Protein AF-A0A3S1CIA6-F1 (afdb_monomer_lite)

Secondary structure (DSSP, 8-state):
------S-EEEEEE-TTT--EEEEEEE-HHHHHHHHHHHHHHHTSTT-B--GGGEEE-TTS-EEEEEB-SS-HHHHHHHHHHHHHT-

Organism: NCBI:txid232991

Structure (mmCIF, N/CA/C/O backbone):
data_AF-A0A3S1CIA6-F1
#
_entry.id   AF-A0A3S1CIA6-F1
#
loop_
_atom_site.group_PDB
_atom_site.id
_atom_site.type_symbol
_atom_site.label_atom_id
_atom_site.label_alt_id
_atom_site.label_comp_id
_atom_site.label_asym_id
_atom_site.label_entity_id
_atom_site.label_seq_id
_atom_site.pdbx_PDB_ins_code
_atom_site.Cartn_x
_atom_site.Cartn_y
_atom_site.Cartn_z
_atom_site.occupancy
_atom_site.B_iso_or_equiv
_atom_site.auth_seq_id
_atom_site.auth_comp_id
_atom_site.auth_asym_id
_atom_site.auth_atom_id
_atom_site.pdbx_PDB_model_num
ATOM 1 N N . MET A 1 1 ? 3.079 20.083 -17.962 1.00 42.56 1 MET A N 1
ATOM 2 C CA . MET A 1 1 ? 4.266 19.301 -17.561 1.00 42.56 1 MET A CA 1
ATOM 3 C C . MET A 1 1 ? 3.827 18.378 -16.436 1.00 42.56 1 MET A C 1
ATOM 5 O O . MET A 1 1 ? 3.423 18.887 -15.399 1.00 42.56 1 MET A O 1
ATOM 9 N N . ALA A 1 2 ? 3.739 17.068 -16.670 1.00 54.12 2 ALA A N 1
ATOM 10 C CA . ALA A 1 2 ? 3.327 16.137 -15.621 1.00 54.12 2 ALA A CA 1
ATOM 11 C C . ALA A 1 2 ? 4.477 15.991 -14.616 1.00 54.12 2 ALA A C 1
ATOM 13 O O . ALA A 1 2 ? 5.611 15.740 -15.018 1.00 54.12 2 ALA A O 1
ATOM 14 N N . ILE A 1 3 ? 4.199 16.186 -13.327 1.00 57.28 3 ILE A N 1
ATOM 15 C CA . ILE A 1 3 ? 5.156 15.857 -12.271 1.00 57.28 3 ILE A CA 1
ATOM 16 C C . ILE A 1 3 ? 5.266 14.336 -12.267 1.00 57.28 3 ILE A C 1
ATOM 18 O O . ILE A 1 3 ? 4.321 13.639 -11.901 1.00 57.28 3 ILE A O 1
ATOM 22 N N . VAL A 1 4 ? 6.400 13.824 -12.729 1.00 60.97 4 VAL A N 1
ATOM 23 C CA . VAL A 1 4 ? 6.696 12.398 -12.680 1.00 60.97 4 VAL A CA 1
ATOM 24 C C . VAL A 1 4 ? 7.019 12.061 -11.229 1.00 60.97 4 VAL A C 1
ATOM 26 O O . VAL A 1 4 ? 8.064 12.435 -10.702 1.00 60.97 4 VAL A O 1
ATOM 29 N N . LEU A 1 5 ? 6.079 11.409 -10.549 1.00 69.75 5 LEU A N 1
ATOM 30 C CA . LEU A 1 5 ? 6.291 10.938 -9.188 1.00 69.75 5 LEU A CA 1
ATOM 31 C C . LEU A 1 5 ? 7.291 9.780 -9.236 1.00 69.75 5 LEU A C 1
ATOM 33 O O . LEU A 1 5 ? 6.991 8.735 -9.800 1.00 69.75 5 LEU A O 1
ATOM 37 N N . ALA A 1 6 ? 8.479 9.977 -8.670 1.00 80.69 6 ALA A N 1
ATOM 38 C CA . ALA A 1 6 ? 9.513 8.941 -8.606 1.00 80.69 6 ALA A CA 1
ATOM 39 C C . ALA A 1 6 ? 9.383 8.041 -7.365 1.00 80.69 6 ALA A C 1
ATOM 41 O O . ALA A 1 6 ? 9.926 6.945 -7.341 1.00 80.69 6 ALA A O 1
ATOM 42 N N . HIS A 1 7 ? 8.645 8.486 -6.346 1.00 89.50 7 HIS A N 1
ATOM 43 C CA . HIS A 1 7 ? 8.562 7.811 -5.052 1.00 89.50 7 HIS A CA 1
ATOM 44 C C . HIS A 1 7 ? 7.119 7.432 -4.699 1.00 89.50 7 HIS A C 1
ATOM 46 O O . HIS A 1 7 ? 6.186 8.140 -5.105 1.00 89.50 7 HIS A O 1
ATOM 52 N N . PRO A 1 8 ? 6.918 6.359 -3.912 1.00 94.38 8 PRO A N 1
ATOM 53 C CA . PRO A 1 8 ? 5.607 6.009 -3.395 1.00 94.38 8 PRO A CA 1
ATOM 54 C C . PRO A 1 8 ? 5.016 7.138 -2.547 1.00 94.38 8 PRO A C 1
ATOM 56 O O . PRO A 1 8 ? 5.711 7.791 -1.770 1.00 94.38 8 PRO A O 1
ATOM 59 N N . GLN A 1 9 ? 3.709 7.357 -2.670 1.00 95.88 9 GLN A N 1
ATOM 60 C CA . GLN A 1 9 ? 2.992 8.338 -1.857 1.00 95.88 9 GLN A CA 1
ATOM 61 C C . GLN A 1 9 ? 2.173 7.624 -0.790 1.00 95.88 9 GLN A C 1
ATOM 63 O O . GLN A 1 9 ? 1.098 7.089 -1.075 1.00 95.88 9 GLN A O 1
ATOM 68 N N . PHE A 1 10 ? 2.684 7.635 0.436 1.00 97.44 10 PHE A N 1
ATOM 69 C CA . PHE A 1 10 ? 2.040 7.034 1.594 1.00 97.44 10 PHE A CA 1
ATOM 70 C C . PHE A 1 10 ? 1.119 8.019 2.322 1.00 97.44 10 PHE A C 1
ATOM 72 O O . PHE A 1 10 ? 1.442 9.196 2.484 1.00 97.44 10 PHE A O 1
ATOM 79 N N . GLN 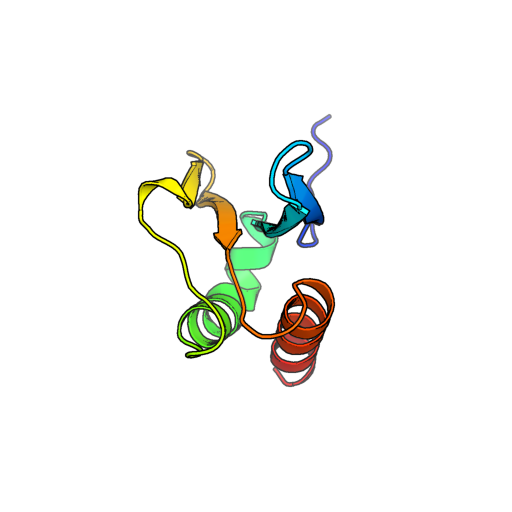A 1 11 ? -0.037 7.526 2.765 1.00 97.94 11 GLN A N 1
ATOM 80 C CA . GLN A 1 11 ? -0.976 8.241 3.622 1.00 97.94 11 GLN A CA 1
ATOM 81 C C . GLN A 1 11 ? -1.650 7.285 4.606 1.00 97.94 11 GLN A C 1
ATOM 83 O O . GLN A 1 11 ? -1.954 6.138 4.273 1.00 97.94 11 GLN A O 1
ATOM 88 N N . VAL A 1 12 ? -1.961 7.806 5.789 1.00 97.56 12 VAL A N 1
ATOM 89 C CA . VAL A 1 12 ? -2.788 7.139 6.797 1.00 97.56 12 VAL A CA 1
ATOM 90 C C . VAL A 1 12 ? -4.194 7.704 6.703 1.00 97.56 12 VAL A C 1
ATOM 92 O O . VAL A 1 12 ? -4.385 8.919 6.658 1.00 97.56 12 VAL A O 1
ATOM 95 N N . LEU A 1 13 ? -5.184 6.823 6.644 1.00 96.62 13 LEU A N 1
ATOM 96 C CA . LEU A 1 13 ? -6.589 7.186 6.582 1.00 96.62 13 LEU A CA 1
ATOM 97 C C . LEU A 1 13 ? -7.295 6.664 7.822 1.00 96.62 13 LEU A C 1
ATOM 99 O O . LEU A 1 13 ? -7.315 5.459 8.062 1.00 96.62 13 LEU A O 1
ATOM 103 N N . THR A 1 14 ? -7.928 7.569 8.556 1.00 95.31 14 THR A N 1
ATOM 104 C CA . THR A 1 14 ? -8.753 7.226 9.712 1.00 95.31 14 THR A CA 1
ATOM 105 C C . THR A 1 14 ? -10.212 7.433 9.348 1.00 95.31 14 THR A C 1
ATOM 107 O O . THR A 1 14 ? -10.618 8.523 8.943 1.00 95.31 14 THR A O 1
ATOM 110 N N . HIS A 1 15 ? -11.017 6.381 9.470 1.00 92.50 15 HIS A N 1
ATOM 111 C CA . HIS A 1 15 ? -12.451 6.490 9.262 1.00 92.50 15 HIS A CA 1
ATOM 112 C C . HIS A 1 15 ? -13.075 7.326 10.384 1.00 92.50 15 HIS A C 1
ATOM 114 O O . HIS A 1 15 ? -13.003 6.951 11.552 1.00 92.50 15 HIS A O 1
ATOM 120 N N . VAL A 1 16 ? -13.718 8.438 10.024 1.00 92.62 16 VAL A N 1
ATOM 121 C CA . VAL A 1 16 ? -14.185 9.459 10.980 1.00 92.62 16 VAL A CA 1
ATOM 122 C C . VAL A 1 16 ? -15.165 8.899 12.016 1.00 92.62 16 VAL A C 1
ATOM 124 O O . VAL A 1 16 ? -15.131 9.308 13.168 1.00 92.62 16 VAL A O 1
ATOM 127 N N . GLN A 1 17 ? -16.018 7.945 11.632 1.00 92.88 17 GLN A N 1
ATOM 128 C CA . GLN A 1 17 ? -17.057 7.420 12.529 1.00 92.88 17 GLN A CA 1
ATOM 129 C C . GLN A 1 17 ? -16.620 6.195 13.338 1.00 92.88 17 GLN A C 1
ATOM 131 O O . GLN A 1 17 ? -17.111 5.985 14.438 1.00 92.88 17 GLN A O 1
ATOM 136 N N . THR A 1 18 ? -15.737 5.355 12.792 1.00 93.69 18 THR A N 1
ATOM 137 C CA . THR A 1 18 ? -15.386 4.059 13.412 1.00 93.69 18 THR A CA 1
ATOM 138 C C . THR A 1 18 ? -13.978 4.046 13.990 1.00 93.69 18 THR A C 1
ATOM 140 O O . THR A 1 18 ? -13.586 3.058 14.602 1.00 93.69 18 THR A O 1
ATOM 143 N N . GLY A 1 19 ? -13.184 5.091 13.740 1.00 92.19 19 GLY A N 1
ATOM 144 C CA . GLY A 1 19 ? -11.767 5.136 14.091 1.00 92.19 19 GLY A CA 1
ATOM 145 C C . GLY A 1 19 ? -10.904 4.127 13.328 1.00 92.19 19 GLY A C 1
ATOM 146 O O . GLY A 1 19 ? -9.710 4.041 13.586 1.00 92.19 19 GLY A O 1
ATOM 147 N N . ALA A 1 20 ? -11.474 3.359 12.391 1.00 92.12 20 ALA A N 1
ATOM 148 C CA . ALA A 1 20 ? -10.738 2.340 11.657 1.00 92.12 20 ALA A CA 1
ATOM 149 C C . ALA A 1 20 ? -9.608 2.977 10.840 1.00 92.12 20 ALA A C 1
ATOM 151 O O . ALA A 1 20 ? -9.858 3.832 9.987 1.00 92.12 20 ALA A O 1
ATOM 152 N N . VAL A 1 21 ? -8.378 2.531 11.088 1.00 95.94 21 VAL A N 1
ATOM 153 C CA . VAL A 1 21 ? -7.175 3.027 10.419 1.00 95.94 21 VAL A CA 1
ATOM 154 C C . VAL A 1 21 ? -6.833 2.136 9.223 1.00 95.94 21 VAL A C 1
ATOM 156 O O . VAL A 1 21 ? -6.882 0.907 9.305 1.00 95.94 21 VAL A O 1
ATOM 159 N N . LYS A 1 22 ? -6.484 2.760 8.098 1.00 96.69 22 LYS A N 1
ATOM 160 C CA . LYS A 1 22 ? -5.980 2.103 6.889 1.00 96.69 22 LYS A CA 1
ATOM 161 C C . LYS A 1 22 ? -4.752 2.832 6.362 1.00 96.69 22 LYS A C 1
ATOM 163 O O . LYS A 1 22 ? -4.671 4.056 6.433 1.00 96.69 22 LYS A O 1
ATOM 168 N N . GLY A 1 23 ? -3.836 2.084 5.766 1.00 97.94 23 GLY A N 1
ATOM 169 C CA . GLY A 1 23 ? -2.783 2.647 4.934 1.00 97.94 23 GLY A CA 1
ATOM 170 C C . GLY A 1 23 ? -3.261 2.836 3.503 1.00 97.94 23 GLY A C 1
ATOM 171 O O . GLY A 1 23 ? -4.074 2.058 3.001 1.00 97.94 23 GLY A O 1
ATOM 172 N N . ARG A 1 24 ? -2.742 3.861 2.834 1.00 98.19 24 ARG A N 1
ATOM 173 C CA . ARG A 1 24 ? -2.873 4.057 1.394 1.00 98.19 24 ARG A CA 1
ATOM 174 C C . ARG A 1 24 ? -1.501 4.334 0.813 1.00 98.19 24 ARG A C 1
ATOM 176 O O . ARG A 1 24 ? -0.833 5.257 1.270 1.00 98.19 24 ARG A O 1
ATOM 183 N N . ILE A 1 25 ? -1.111 3.590 -0.214 1.00 98.25 25 ILE A N 1
ATOM 184 C CA . ILE A 1 25 ? 0.111 3.876 -0.969 1.00 98.25 25 ILE A CA 1
ATOM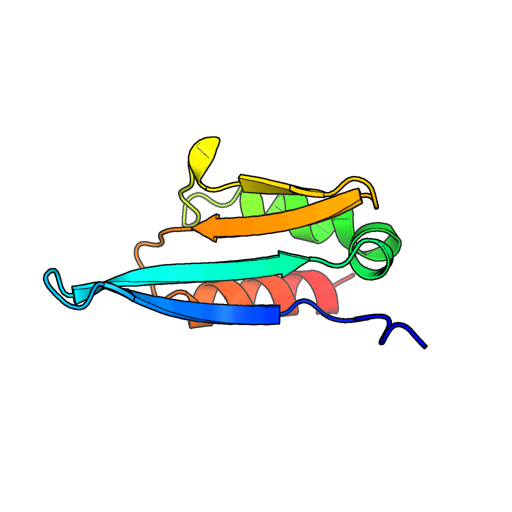 185 C C . ILE A 1 25 ? -0.240 3.960 -2.445 1.00 98.25 25 ILE A C 1
ATOM 187 O O . ILE A 1 25 ? -0.923 3.087 -2.978 1.00 98.25 25 ILE A O 1
ATOM 191 N N . TYR A 1 26 ? 0.200 5.030 -3.097 1.00 97.94 26 TYR A N 1
ATOM 192 C CA . TYR A 1 26 ? 0.278 5.091 -4.553 1.00 97.94 26 TYR A CA 1
ATOM 193 C C . TYR A 1 26 ? 1.703 4.758 -4.989 1.00 97.94 26 TYR A C 1
ATOM 195 O O . TYR A 1 26 ? 2.644 5.386 -4.507 1.00 97.94 26 TYR A O 1
ATOM 203 N N . PHE A 1 27 ? 1.839 3.789 -5.888 1.00 97.12 27 PHE A N 1
ATOM 204 C CA . PHE A 1 27 ? 3.093 3.329 -6.467 1.00 97.12 27 PHE A CA 1
ATOM 205 C C . PHE A 1 27 ? 3.188 3.786 -7.926 1.00 97.12 27 PHE A C 1
ATOM 207 O O . PHE A 1 27 ? 2.458 3.258 -8.768 1.00 97.12 27 PHE A O 1
ATOM 214 N N . PRO A 1 28 ? 4.067 4.752 -8.242 1.00 96.50 28 PRO A N 1
ATOM 215 C CA . PRO A 1 28 ? 4.277 5.196 -9.615 1.00 96.50 28 PRO A CA 1
ATOM 216 C C . PRO A 1 28 ? 4.857 4.095 -10.509 1.00 96.50 28 PRO A C 1
ATOM 218 O O . PRO A 1 28 ? 5.650 3.275 -10.053 1.00 96.50 28 PRO A O 1
ATOM 221 N N . ALA A 1 29 ? 4.538 4.131 -11.803 1.00 94.94 29 ALA A N 1
ATOM 222 C CA . ALA A 1 29 ? 5.020 3.143 -12.770 1.00 94.94 29 ALA A CA 1
ATOM 223 C C . ALA A 1 29 ? 6.557 3.068 -12.841 1.00 94.94 29 ALA A C 1
ATOM 225 O O . ALA A 1 29 ? 7.120 1.978 -12.846 1.00 94.94 29 ALA A O 1
ATOM 226 N N . LEU A 1 30 ? 7.245 4.218 -12.825 1.00 93.50 30 LEU A N 1
ATOM 227 C CA . LEU A 1 30 ? 8.714 4.256 -12.840 1.00 93.50 30 LEU A CA 1
ATOM 228 C C . LEU A 1 30 ? 9.328 3.616 -11.596 1.00 93.50 30 LEU A C 1
ATOM 230 O O . LEU A 1 30 ? 10.290 2.869 -11.708 1.00 93.50 30 LEU A O 1
ATOM 234 N N . PHE A 1 31 ? 8.737 3.859 -10.427 1.00 94.12 31 PHE A N 1
ATOM 235 C CA . PHE A 1 31 ? 9.173 3.220 -9.190 1.00 94.12 31 PHE A CA 1
ATOM 236 C C . PHE A 1 31 ? 8.998 1.695 -9.265 1.00 94.12 31 PHE A C 1
ATOM 238 O O . PHE A 1 31 ? 9.866 0.930 -8.854 1.00 94.12 31 PHE A O 1
ATOM 245 N N . LEU A 1 32 ? 7.875 1.236 -9.824 1.00 95.38 32 LEU A N 1
ATOM 246 C CA . LEU A 1 32 ? 7.587 -0.190 -9.978 1.00 95.38 32 LEU A CA 1
ATOM 247 C C . LEU A 1 32 ? 8.501 -0.880 -10.995 1.00 95.38 32 LEU A C 1
ATOM 249 O O . LEU A 1 32 ? 8.791 -2.063 -10.822 1.00 95.38 32 LEU A O 1
ATOM 253 N N . ALA A 1 33 ? 8.977 -0.164 -12.017 1.00 93.69 33 ALA A N 1
ATOM 254 C CA . ALA A 1 33 ? 9.925 -0.710 -12.985 1.00 93.69 33 ALA A CA 1
ATOM 255 C C . ALA A 1 33 ? 11.226 -1.187 -12.315 1.00 93.69 33 ALA A C 1
ATOM 257 O O . ALA A 1 33 ? 11.803 -2.179 -12.750 1.00 93.69 33 ALA A O 1
ATOM 258 N N . GLU A 1 34 ? 11.644 -0.524 -11.236 1.00 94.19 34 GLU A N 1
ATOM 259 C CA . GLU A 1 34 ? 12.853 -0.865 -10.481 1.00 94.19 34 GLU A CA 1
ATOM 260 C C . GLU A 1 34 ? 12.556 -1.775 -9.276 1.00 94.19 34 GLU A C 1
ATOM 262 O O . GLU A 1 34 ? 13.255 -2.759 -9.046 1.00 94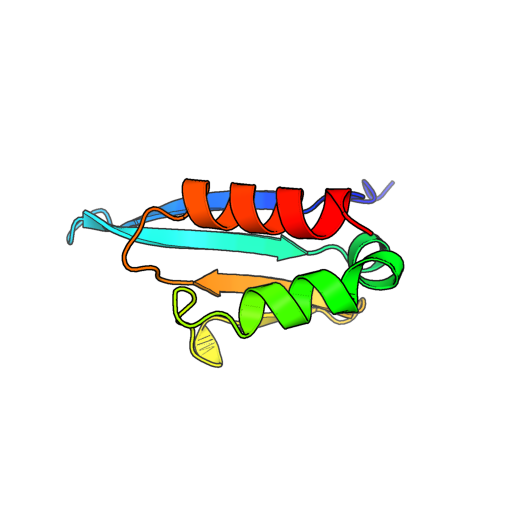.19 34 GLU A O 1
ATOM 267 N N . PHE A 1 35 ? 11.471 -1.514 -8.537 1.00 95.62 35 PHE A N 1
ATOM 268 C CA . PHE A 1 35 ? 11.234 -2.127 -7.222 1.00 95.62 35 PHE A CA 1
ATOM 269 C C . PHE A 1 35 ? 10.015 -3.057 -7.146 1.00 95.62 35 PHE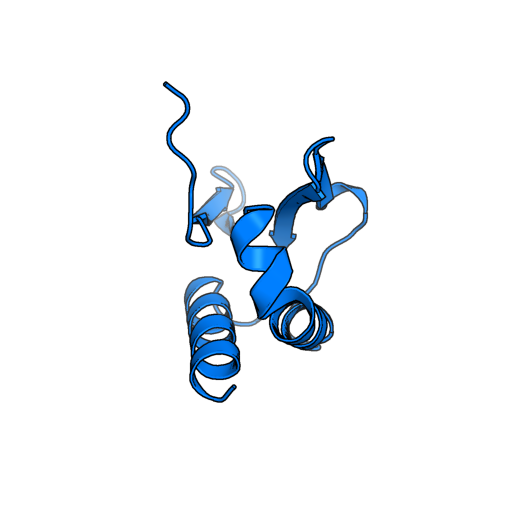 A C 1
ATOM 271 O O . PHE A 1 35 ? 9.582 -3.417 -6.047 1.00 95.62 35 PHE A O 1
ATOM 278 N N . SER A 1 36 ? 9.440 -3.487 -8.276 1.00 95.12 36 SER A N 1
ATOM 279 C CA . SER A 1 36 ? 8.264 -4.383 -8.286 1.00 95.12 36 SER A CA 1
ATOM 280 C C . SER A 1 36 ? 8.448 -5.636 -7.421 1.00 95.12 36 SER A C 1
ATOM 282 O O . SER A 1 36 ? 7.534 -6.000 -6.681 1.00 95.12 36 SER A O 1
ATOM 284 N N . GLY A 1 37 ? 9.633 -6.255 -7.431 1.00 96.69 37 GLY A N 1
ATOM 285 C CA . GLY A 1 37 ? 9.945 -7.414 -6.588 1.00 96.69 37 GLY A CA 1
ATOM 286 C C . GLY A 1 37 ? 9.845 -7.124 -5.083 1.00 96.69 37 GLY A C 1
ATOM 287 O O . GLY A 1 37 ? 9.224 -7.897 -4.349 1.00 96.69 37 GLY A O 1
ATOM 288 N N . ALA A 1 38 ? 10.383 -5.987 -4.622 1.00 96.56 38 ALA A N 1
ATOM 289 C CA . ALA A 1 38 ? 10.244 -5.536 -3.232 1.00 96.56 38 ALA A CA 1
ATOM 290 C C . ALA A 1 38 ? 8.782 -5.294 -2.857 1.00 96.56 38 ALA A C 1
ATOM 292 O O . ALA A 1 38 ? 8.334 -5.728 -1.795 1.00 96.56 38 ALA A O 1
ATOM 293 N N . VAL A 1 39 ? 8.037 -4.622 -3.737 1.00 97.12 39 VAL A N 1
ATOM 294 C CA . VAL A 1 39 ? 6.625 -4.305 -3.507 1.00 97.12 39 VAL A CA 1
ATOM 295 C C . VAL A 1 39 ? 5.796 -5.584 -3.412 1.00 97.12 39 VAL A C 1
ATOM 297 O O . VAL A 1 39 ? 5.015 -5.722 -2.475 1.00 97.12 39 VAL A O 1
ATOM 300 N N . ILE A 1 40 ? 6.006 -6.557 -4.303 1.00 96.69 40 ILE A N 1
ATOM 301 C CA . ILE A 1 40 ? 5.326 -7.861 -4.247 1.00 96.69 40 ILE A CA 1
ATOM 302 C C . ILE A 1 40 ? 5.666 -8.594 -2.946 1.00 96.69 40 ILE A C 1
ATOM 304 O O . ILE A 1 40 ? 4.760 -9.062 -2.257 1.00 96.69 40 ILE A O 1
ATOM 308 N N . LYS A 1 41 ? 6.949 -8.647 -2.565 1.00 97.12 41 LYS A N 1
ATOM 309 C CA . LYS A 1 41 ? 7.381 -9.273 -1.306 1.00 97.12 41 LYS A CA 1
ATOM 310 C C . LYS A 1 41 ? 6.723 -8.615 -0.094 1.00 97.12 41 LYS A C 1
ATOM 312 O O . LYS A 1 41 ? 6.307 -9.312 0.827 1.00 97.12 41 LYS A O 1
ATOM 317 N N . TRP A 1 42 ? 6.610 -7.289 -0.094 1.00 97.44 42 TRP A N 1
ATOM 318 C CA . TRP A 1 42 ? 5.923 -6.548 0.958 1.00 97.44 42 TRP A CA 1
ATOM 319 C C . TRP A 1 42 ? 4.417 -6.852 0.989 1.00 97.44 42 TRP A C 1
ATOM 321 O O . TRP A 1 42 ? 3.887 -7.130 2.061 1.00 97.44 42 TRP A O 1
ATOM 331 N N . LEU A 1 43 ? 3.747 -6.893 -0.169 1.00 96.69 43 LEU A N 1
ATOM 332 C CA . LEU A 1 43 ? 2.318 -7.221 -0.287 1.00 96.69 43 LEU A CA 1
ATOM 333 C C . LEU A 1 43 ? 1.973 -8.648 0.165 1.00 96.69 43 LEU A C 1
ATOM 335 O O . LEU A 1 43 ? 0.847 -8.894 0.582 1.00 96.69 43 LEU A O 1
ATOM 339 N N . GLN A 1 44 ? 2.921 -9.583 0.082 1.00 96.12 44 GLN A N 1
ATOM 340 C CA . GLN A 1 44 ? 2.745 -10.977 0.507 1.00 96.12 44 GLN A CA 1
ATOM 341 C C . GLN A 1 44 ? 2.911 -11.194 2.019 1.00 96.12 44 GLN A C 1
ATOM 343 O O . GLN A 1 44 ? 2.689 -12.303 2.510 1.00 96.12 44 GLN A O 1
ATOM 348 N N . ARG A 1 45 ? 3.321 -10.169 2.774 1.00 95.50 45 ARG A N 1
ATOM 349 C CA . ARG A 1 45 ? 3.480 -10.277 4.226 1.00 95.50 45 ARG A CA 1
ATOM 350 C C . ARG A 1 45 ? 2.127 -10.451 4.911 1.00 95.50 45 ARG A C 1
ATOM 352 O O . ARG A 1 45 ? 1.163 -9.774 4.576 1.00 95.50 45 ARG A O 1
ATOM 359 N N . GLN A 1 46 ? 2.078 -11.309 5.931 1.00 95.06 46 GLN A N 1
ATOM 360 C CA . GLN A 1 46 ? 0.845 -11.620 6.670 1.00 95.06 46 GLN A CA 1
ATOM 361 C C . GLN A 1 46 ? 0.274 -10.413 7.429 1.00 95.06 46 GLN A C 1
ATOM 363 O O . GLN A 1 46 ? -0.909 -10.400 7.772 1.00 95.06 46 GLN A O 1
ATOM 368 N N . GLU A 1 47 ? 1.100 -9.397 7.693 1.00 95.69 47 GLU A N 1
ATOM 369 C CA . GLU A 1 47 ? 0.658 -8.150 8.315 1.00 95.69 47 GLU A CA 1
ATOM 370 C C . GLU A 1 47 ? -0.145 -7.256 7.360 1.00 95.69 47 GLU A C 1
ATOM 372 O O . GLU A 1 47 ? -0.852 -6.366 7.827 1.00 95.69 47 GLU A O 1
ATOM 377 N N . ILE A 1 48 ? -0.067 -7.484 6.045 1.00 97.00 48 ILE A N 1
ATOM 378 C CA . ILE A 1 48 ? -0.7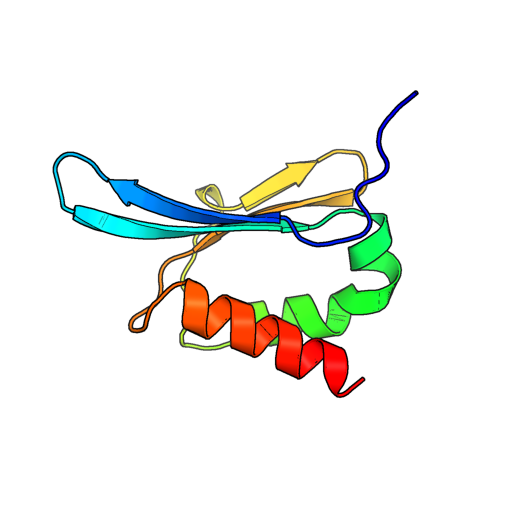50 -6.684 5.028 1.00 97.00 48 ILE A CA 1
ATOM 379 C C . ILE A 1 48 ? -2.017 -7.412 4.583 1.00 97.00 48 ILE A C 1
ATOM 381 O O . ILE A 1 48 ? -1.975 -8.493 4.005 1.00 97.00 48 ILE A O 1
ATOM 385 N N . SER A 1 49 ? -3.173 -6.803 4.841 1.00 97.25 49 SER A N 1
ATOM 386 C CA . SER A 1 49 ? -4.474 -7.333 4.433 1.00 97.25 49 SER A CA 1
ATOM 387 C C . SER A 1 49 ? -5.198 -6.340 3.530 1.00 97.25 49 SER A C 1
ATOM 389 O O . SER A 1 49 ? -5.402 -5.181 3.900 1.00 97.25 49 SER A O 1
ATOM 391 N N . PHE A 1 50 ? -5.597 -6.797 2.347 1.00 97.00 50 PHE A N 1
ATOM 392 C CA . PHE A 1 50 ? -6.351 -6.033 1.357 1.00 97.00 50 PHE A CA 1
ATOM 393 C C . PHE A 1 50 ? -7.184 -6.984 0.490 1.00 97.00 50 PHE A C 1
ATOM 395 O O . PHE A 1 50 ? -6.892 -8.177 0.405 1.00 97.00 50 PHE A O 1
ATOM 402 N N . GLU A 1 51 ? -8.222 -6.454 -0.147 1.00 96.75 51 GLU A N 1
ATOM 403 C CA . GLU A 1 51 ? -9.038 -7.166 -1.133 1.00 96.75 51 GLU A CA 1
ATOM 404 C C . GLU A 1 51 ? -8.882 -6.527 -2.523 1.00 96.75 51 GLU A C 1
ATOM 406 O O . GLU A 1 51 ? -8.306 -5.450 -2.670 1.00 96.75 51 GLU A O 1
ATOM 411 N N . GLU A 1 52 ? -9.449 -7.145 -3.560 1.00 95.38 52 GLU A N 1
ATOM 412 C CA . GLU A 1 52 ? -9.411 -6.607 -4.929 1.00 95.38 52 GLU A CA 1
ATOM 413 C C . GLU A 1 52 ? -9.957 -5.170 -5.015 1.00 95.38 52 GLU A C 1
ATOM 415 O O . GLU A 1 52 ? -9.362 -4.311 -5.660 1.00 95.38 52 GLU A O 1
ATOM 420 N N . LYS A 1 53 ? -11.030 -4.861 -4.274 1.00 96.31 53 LYS A N 1
ATOM 421 C CA . LYS A 1 53 ? -11.621 -3.509 -4.209 1.00 96.31 53 LYS A CA 1
ATOM 422 C C . LYS A 1 53 ? -10.684 -2.448 -3.625 1.00 96.31 53 LYS A C 1
ATOM 424 O O . LYS A 1 53 ? -10.907 -1.252 -3.814 1.00 96.31 53 LYS A O 1
ATOM 429 N N . ASP A 1 54 ? -9.686 -2.876 -2.856 1.00 97.25 54 ASP A N 1
ATOM 430 C CA . ASP A 1 54 ? -8.701 -1.994 -2.248 1.00 97.25 54 ASP A CA 1
ATOM 431 C C . ASP A 1 54 ? -7.543 -1.685 -3.219 1.00 97.25 54 ASP A C 1
ATOM 433 O O . ASP A 1 54 ? -6.695 -0.842 -2.916 1.00 97.25 54 ASP A O 1
ATOM 437 N N . LEU A 1 55 ? -7.519 -2.309 -4.402 1.00 97.38 55 LEU A N 1
ATOM 438 C CA . LEU A 1 55 ? -6.581 -2.017 -5.478 1.00 97.38 55 LEU A CA 1
ATOM 439 C C . LEU A 1 55 ? -7.226 -1.141 -6.554 1.00 97.38 55 LEU A C 1
ATOM 441 O O . LEU A 1 55 ? -8.330 -1.381 -7.034 1.00 97.38 55 LEU A O 1
ATOM 445 N N . LYS A 1 56 ? -6.488 -0.117 -6.981 1.00 97.69 56 LYS A N 1
ATOM 446 C CA . LYS A 1 56 ? -6.801 0.679 -8.167 1.00 97.69 56 LYS A CA 1
ATOM 447 C C . LYS A 1 56 ? -5.594 0.686 -9.090 1.00 97.69 56 LYS A C 1
ATOM 449 O O . LYS A 1 56 ? -4.603 1.346 -8.790 1.00 97.69 56 LYS A O 1
ATOM 454 N N . ILE A 1 57 ? -5.699 -0.038 -10.198 1.00 96.38 57 ILE A N 1
ATOM 455 C CA . ILE A 1 57 ? -4.679 -0.105 -11.248 1.00 96.38 57 ILE A CA 1
ATOM 456 C C . ILE A 1 57 ? -4.966 0.996 -12.272 1.00 96.38 57 ILE A C 1
ATOM 458 O O . ILE A 1 57 ? -6.124 1.240 -12.619 1.00 96.38 57 ILE A O 1
ATOM 462 N N . TYR A 1 58 ? -3.923 1.678 -12.728 1.00 95.94 58 TYR A N 1
ATOM 463 C CA . TYR A 1 58 ? -4.010 2.729 -13.735 1.00 95.94 58 TYR A CA 1
ATOM 464 C C . TYR A 1 58 ? -3.399 2.248 -15.058 1.00 95.94 58 TYR A C 1
ATOM 466 O O . TYR A 1 58 ? -2.589 1.323 -15.094 1.00 95.94 58 TYR A O 1
ATOM 474 N N . SER A 1 59 ? -3.795 2.876 -16.167 1.00 94.81 59 SER A N 1
ATOM 475 C CA . SER A 1 59 ? -3.374 2.481 -17.520 1.00 94.81 59 SER A CA 1
ATOM 476 C C . SER A 1 59 ? -1.879 2.665 -17.792 1.00 94.81 59 SER A C 1
ATOM 478 O O . SER A 1 59 ? -1.366 2.106 -18.753 1.00 94.81 59 SER A O 1
ATOM 480 N N . ASP A 1 60 ? -1.188 3.462 -16.978 1.00 92.38 60 ASP A N 1
ATOM 481 C CA . ASP A 1 60 ? 0.253 3.708 -17.068 1.00 92.38 60 ASP A CA 1
ATOM 482 C C . ASP A 1 60 ? 1.096 2.647 -16.335 1.00 92.38 60 ASP A C 1
ATOM 484 O O . ASP A 1 60 ? 2.318 2.757 -16.304 1.00 92.38 60 ASP A O 1
ATOM 488 N N . GLY A 1 61 ? 0.462 1.630 -15.739 1.00 92.62 61 GLY A N 1
ATOM 489 C CA . GLY A 1 61 ? 1.132 0.587 -14.958 1.00 92.62 61 GLY A CA 1
ATOM 490 C C . GLY A 1 61 ? 1.391 0.967 -13.498 1.00 92.62 61 GLY A C 1
ATOM 491 O O . GLY A 1 61 ? 1.893 0.143 -12.735 1.00 92.62 61 GLY A O 1
ATOM 492 N N . SER A 1 62 ? 1.026 2.183 -13.078 1.00 96.38 62 SER A N 1
ATOM 493 C CA . SER A 1 62 ? 0.981 2.538 -11.661 1.00 96.38 62 SER A CA 1
ATOM 494 C C . SER A 1 62 ? -0.213 1.871 -10.975 1.00 96.38 62 SER A C 1
ATOM 496 O O . SER A 1 62 ? -1.211 1.497 -11.606 1.00 96.38 62 SER A O 1
ATOM 498 N N . PHE A 1 63 ? -0.153 1.745 -9.651 1.00 97.56 63 PHE A N 1
ATOM 499 C CA . PHE A 1 63 ? -1.323 1.340 -8.880 1.00 97.56 63 PHE A CA 1
ATOM 500 C C . PHE A 1 63 ? -1.383 2.028 -7.525 1.00 97.56 63 PHE A C 1
ATOM 502 O O . PHE A 1 63 ? -0.390 2.491 -6.968 1.00 97.56 63 PHE A O 1
ATOM 509 N N . ARG A 1 64 ? -2.590 2.084 -6.973 1.00 97.88 64 ARG A N 1
ATOM 510 C CA . ARG A 1 64 ? -2.847 2.504 -5.603 1.00 97.88 64 ARG A CA 1
ATOM 511 C C . ARG A 1 64 ? -3.442 1.348 -4.829 1.00 97.88 64 ARG A C 1
ATOM 513 O O . ARG A 1 64 ? -4.372 0.710 -5.312 1.00 97.88 64 ARG A O 1
ATOM 520 N N . ILE A 1 65 ? -2.953 1.147 -3.617 1.00 98.38 65 ILE A N 1
ATOM 521 C CA . ILE A 1 65 ? -3.477 0.160 -2.684 1.00 98.38 65 ILE A CA 1
ATOM 522 C C . ILE A 1 65 ? -3.986 0.839 -1.419 1.00 98.38 65 ILE A C 1
ATOM 524 O O . ILE A 1 65 ? -3.387 1.801 -0.929 1.00 98.38 65 ILE A O 1
ATOM 528 N N . TYR A 1 66 ? -5.083 0.313 -0.890 1.00 98.19 66 TYR A N 1
ATOM 529 C CA . TYR A 1 66 ? -5.508 0.500 0.486 1.00 98.19 66 TYR A CA 1
ATOM 530 C C . TYR A 1 66 ? -5.250 -0.798 1.247 1.00 98.19 66 TYR A C 1
ATOM 532 O O . TYR A 1 66 ? -5.522 -1.880 0.746 1.00 98.19 66 TYR A O 1
ATOM 540 N N . PHE A 1 67 ? -4.722 -0.717 2.458 1.00 97.75 67 PHE A N 1
ATOM 541 C CA . PHE A 1 67 ? -4.437 -1.916 3.237 1.00 97.75 67 PHE A CA 1
ATOM 542 C C . PHE A 1 67 ? -4.748 -1.705 4.710 1.00 97.75 67 PHE A C 1
ATOM 544 O O . PHE A 1 67 ? -4.731 -0.588 5.237 1.00 97.75 67 PHE A O 1
ATOM 551 N N . LYS A 1 68 ? -5.056 -2.813 5.371 1.00 97.06 68 LYS A N 1
ATOM 552 C CA . LYS A 1 68 ? -5.165 -2.932 6.819 1.00 97.06 68 LYS A CA 1
ATOM 553 C C . LYS A 1 68 ? -3.936 -3.669 7.334 1.00 97.06 68 LYS A C 1
ATOM 555 O O . LYS A 1 68 ? -3.377 -4.510 6.635 1.00 97.06 68 LYS A O 1
ATOM 560 N N . THR A 1 69 ? -3.563 -3.378 8.570 1.00 96.00 69 THR A N 1
ATOM 561 C CA . THR A 1 69 ? -2.532 -4.106 9.311 1.00 96.00 69 THR A CA 1
ATOM 562 C C . THR A 1 69 ? -2.942 -4.213 10.775 1.00 96.00 69 THR A C 1
ATOM 564 O O . THR A 1 69 ? -3.776 -3.438 11.246 1.00 96.00 69 THR A O 1
ATOM 567 N N . ARG A 1 70 ? -2.402 -5.216 11.477 1.00 91.44 70 ARG A N 1
ATOM 568 C CA . ARG A 1 70 ? -2.533 -5.351 12.939 1.00 91.44 70 ARG A CA 1
ATOM 569 C C . ARG A 1 70 ? -1.608 -4.389 13.691 1.00 91.44 70 ARG A C 1
ATOM 571 O O . ARG A 1 70 ? -1.849 -4.122 14.863 1.00 91.44 70 ARG A O 1
ATOM 578 N N . LEU A 1 71 ? -0.553 -3.917 13.026 1.00 90.12 71 LEU A N 1
ATOM 579 C CA . LEU A 1 71 ? 0.338 -2.866 13.512 1.00 90.12 71 LEU A CA 1
ATOM 580 C C . LEU A 1 71 ? -0.205 -1.498 13.065 1.00 90.12 71 LEU A C 1
ATOM 582 O O . LEU A 1 71 ? -1.413 -1.331 12.893 1.00 90.12 71 LEU A O 1
ATOM 586 N N . SER A 1 72 ? 0.672 -0.515 12.859 1.00 94.50 72 SER A N 1
ATOM 587 C CA . SER A 1 72 ? 0.306 0.757 12.238 1.00 94.50 72 SER A CA 1
ATOM 588 C C . SER A 1 72 ? 0.713 0.785 10.757 1.00 94.50 72 SER A C 1
ATOM 590 O O . SER A 1 72 ? 1.737 0.194 10.389 1.00 94.50 72 SER A O 1
ATOM 592 N N . PRO A 1 73 ? -0.042 1.473 9.880 1.00 97.00 73 PRO A N 1
ATOM 593 C CA 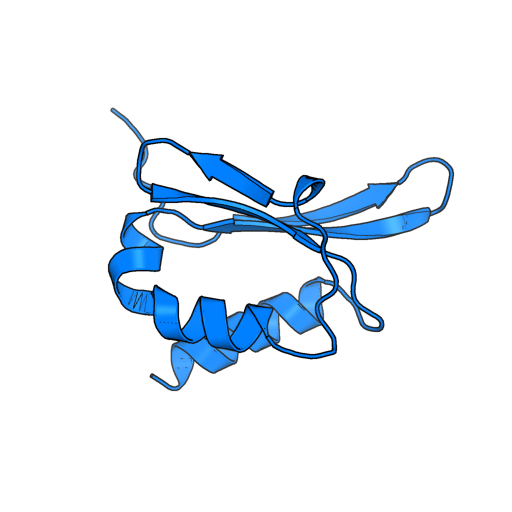. PRO A 1 73 ? 0.356 1.628 8.484 1.00 97.00 73 PRO A CA 1
ATOM 594 C C . PRO A 1 73 ? 1.740 2.261 8.297 1.00 97.00 73 PRO A C 1
ATOM 596 O O . PRO A 1 73 ? 2.422 1.943 7.327 1.00 97.00 73 PRO A O 1
ATOM 599 N N . GLU A 1 74 ? 2.167 3.133 9.213 1.00 97.50 74 GLU A N 1
ATOM 600 C CA . GLU A 1 74 ? 3.489 3.764 9.204 1.00 97.50 74 GLU A CA 1
ATOM 601 C C . GLU A 1 74 ? 4.603 2.738 9.409 1.00 97.50 74 GLU A C 1
ATOM 603 O O . GLU A 1 74 ? 5.591 2.765 8.680 1.00 97.50 74 GLU A O 1
ATOM 608 N N . ILE A 1 75 ? 4.436 1.806 10.357 1.00 96.81 75 ILE A N 1
ATOM 609 C CA . ILE A 1 75 ? 5.404 0.723 10.585 1.00 96.81 75 ILE A CA 1
ATOM 610 C C . ILE A 1 75 ? 5.541 -0.124 9.322 1.00 96.81 75 ILE A C 1
ATOM 612 O O . ILE A 1 75 ? 6.654 -0.456 8.914 1.00 96.81 75 ILE A O 1
ATOM 616 N N . GLU A 1 76 ? 4.421 -0.432 8.671 1.00 96.75 76 GLU A N 1
ATOM 617 C CA . GLU A 1 76 ? 4.454 -1.220 7.445 1.00 96.75 76 GLU A CA 1
ATOM 618 C C . GLU A 1 76 ? 5.075 -0.472 6.272 1.00 96.75 76 GLU A C 1
ATOM 620 O O . GLU A 1 76 ? 5.815 -1.072 5.492 1.00 96.75 76 GLU A O 1
ATOM 625 N N . TYR A 1 77 ? 4.840 0.835 6.170 1.00 96.69 77 TYR A N 1
ATOM 626 C CA . TYR A 1 77 ? 5.506 1.658 5.171 1.00 96.69 77 TYR A CA 1
ATOM 627 C C . TYR A 1 77 ? 7.019 1.724 5.413 1.00 96.69 77 TYR A C 1
ATOM 629 O O . TYR A 1 77 ? 7.795 1.531 4.483 1.00 96.69 77 TYR A O 1
ATOM 637 N N . LEU A 1 78 ? 7.467 1.893 6.660 1.00 96.06 78 LEU A N 1
ATOM 638 C CA . LEU A 1 78 ? 8.894 1.845 6.994 1.00 96.06 78 LEU A CA 1
ATOM 639 C C . LEU A 1 78 ? 9.515 0.479 6.683 1.00 96.06 78 LEU A C 1
ATOM 641 O O . LEU A 1 78 ? 10.655 0.407 6.232 1.00 96.06 78 LEU A O 1
ATOM 645 N N . ALA A 1 79 ? 8.778 -0.611 6.896 1.00 96.06 79 ALA A N 1
ATOM 646 C CA . ALA A 1 79 ? 9.243 -1.944 6.541 1.00 96.06 79 ALA A CA 1
ATOM 647 C C . ALA A 1 79 ? 9.380 -2.129 5.020 1.00 96.06 79 ALA A C 1
ATOM 649 O O . ALA A 1 79 ? 10.340 -2.756 4.579 1.00 96.06 79 ALA A O 1
ATOM 650 N N . LEU A 1 80 ? 8.477 -1.551 4.217 1.00 96.44 80 LEU A N 1
ATOM 651 C CA . LEU A 1 80 ? 8.636 -1.483 2.761 1.00 96.44 80 LEU A CA 1
ATOM 652 C C . LEU A 1 80 ? 9.930 -0.750 2.382 1.00 96.44 80 LEU A C 1
ATOM 654 O O . LEU A 1 80 ? 10.716 -1.295 1.613 1.00 96.44 80 LEU A O 1
ATOM 658 N N . ILE A 1 81 ? 10.172 0.437 2.951 1.00 95.25 81 ILE A N 1
ATOM 659 C CA . ILE A 1 81 ? 11.396 1.215 2.692 1.00 95.25 81 ILE A CA 1
ATOM 660 C C . ILE A 1 81 ? 12.645 0.399 3.039 1.00 95.25 81 ILE A C 1
ATOM 662 O O . ILE A 1 81 ? 13.536 0.279 2.208 1.00 95.25 81 ILE A O 1
ATOM 666 N N . LYS A 1 82 ? 12.665 -0.277 4.193 1.00 95.19 82 LYS A N 1
ATOM 667 C CA . LYS A 1 82 ? 13.776 -1.167 4.563 1.00 95.19 82 LYS A CA 1
ATOM 668 C C . LYS A 1 82 ? 13.977 -2.318 3.580 1.00 95.19 82 LYS A C 1
ATOM 670 O O . LYS A 1 82 ? 15.110 -2.712 3.343 1.00 95.19 82 LYS A O 1
ATOM 675 N N . ILE A 1 83 ? 12.910 -2.908 3.038 1.00 93.88 83 ILE A N 1
ATOM 676 C CA . ILE A 1 83 ? 13.046 -3.969 2.026 1.00 93.88 83 ILE A CA 1
ATOM 677 C C . ILE A 1 83 ? 13.718 -3.411 0.769 1.00 93.88 83 ILE A C 1
ATOM 679 O O . ILE A 1 83 ? 14.566 -4.092 0.207 1.00 93.88 83 ILE A O 1
ATOM 683 N N . ILE A 1 84 ? 13.353 -2.195 0.360 1.00 93.12 84 ILE A N 1
ATOM 684 C CA . ILE A 1 84 ? 13.906 -1.517 -0.819 1.00 93.12 84 ILE A CA 1
ATOM 685 C C . ILE A 1 84 ? 15.376 -1.136 -0.613 1.00 93.12 84 ILE A C 1
ATOM 687 O O . ILE A 1 84 ? 16.182 -1.380 -1.496 1.00 93.12 84 ILE A O 1
ATOM 691 N N . GLU A 1 85 ? 15.740 -0.594 0.552 1.00 89.62 85 GLU A N 1
ATOM 692 C CA . GLU A 1 85 ? 17.119 -0.184 0.876 1.00 89.62 85 GLU A CA 1
ATOM 693 C C . GLU A 1 85 ? 18.119 -1.353 0.954 1.00 89.62 85 GLU A C 1
ATOM 695 O O . GLU A 1 85 ? 19.325 -1.129 0.953 1.00 89.62 85 GLU A O 1
ATOM 700 N N . ASN A 1 86 ? 17.632 -2.593 1.052 1.00 81.38 86 ASN A N 1
ATOM 701 C CA . ASN A 1 86 ? 18.456 -3.805 1.104 1.00 81.38 86 ASN A CA 1
ATOM 702 C C . ASN A 1 86 ? 18.562 -4.528 -0.256 1.00 81.38 86 ASN A C 1
ATOM 704 O O . ASN A 1 86 ? 18.953 -5.700 -0.284 1.00 81.38 86 ASN A O 1
ATOM 708 N N . ILE A 1 87 ? 18.168 -3.871 -1.352 1.00 75.62 87 ILE A N 1
ATOM 709 C CA . ILE A 1 87 ? 18.322 -4.342 -2.740 1.00 75.62 87 ILE A CA 1
ATOM 710 C C . ILE A 1 87 ? 19.490 -3.603 -3.383 1.00 75.62 87 ILE A C 1
ATOM 712 O O . ILE A 1 87 ? 20.304 -4.296 -4.033 1.00 75.62 87 ILE A O 1
#

Sequence (87 aa):
MAIVLAHPQFQVLTHVQTGAVKGRIYFPALFLAEFSGAVIKWLQRQEISFEEKDLKIYSDGSFRIYFKTRLSPEIEYLALIKIIENI

Foldseek 3Di:
DDDQDQDKDWDWDADPPPRAIKIKIKFGQNNCVPCVVLVVVLCPDPQWDADPVQWDADPRRIIMGITHGPDHNVVSVVVSVVSVVVD

pLDDT: mean 92.86, std 9.81, range [42.56, 98.38]

Radius of gyration: 13.08 Å; chains: 1; bounding box: 36×31×32 Å